Protein AF-A0A0D2NRC4-F1 (afdb_monomer)

Structure (mmCIF, N/CA/C/O backbone):
data_AF-A0A0D2NRC4-F1
#
_entry.id   AF-A0A0D2NRC4-F1
#
loop_
_atom_site.group_PDB
_atom_site.id
_atom_site.type_symbol
_atom_site.label_atom_id
_atom_site.label_alt_id
_atom_site.label_comp_id
_atom_site.label_asym_id
_atom_site.label_entity_id
_atom_site.label_seq_id
_atom_site.pdbx_PDB_ins_code
_atom_site.Cartn_x
_atom_site.Cartn_y
_atom_site.Cartn_z
_atom_site.occupancy
_atom_site.B_iso_or_equiv
_atom_site.auth_seq_id
_atom_site.auth_comp_id
_atom_site.auth_asym_id
_atom_site.auth_atom_id
_atom_site.pdbx_PDB_model_num
ATOM 1 N N . MET A 1 1 ? -6.026 2.292 -7.907 1.00 68.25 1 MET A N 1
ATOM 2 C CA . MET A 1 1 ? -5.399 1.361 -8.872 1.00 68.25 1 MET A CA 1
ATOM 3 C C . MET A 1 1 ? -4.609 2.058 -9.975 1.00 68.25 1 MET A C 1
ATOM 5 O O . MET A 1 1 ? -3.472 1.662 -10.177 1.00 68.25 1 MET A O 1
ATOM 9 N N . LEU A 1 2 ? -5.122 3.110 -10.632 1.00 83.00 2 LEU A N 1
ATOM 10 C CA . LEU A 1 2 ? -4.405 3.794 -11.727 1.00 83.00 2 LEU A CA 1
ATOM 11 C C . LEU A 1 2 ? -3.000 4.306 -11.345 1.00 83.00 2 LEU A C 1
ATOM 13 O O . LEU A 1 2 ? -2.043 4.029 -12.055 1.00 83.00 2 LEU A O 1
ATOM 17 N N . THR A 1 3 ? -2.846 4.987 -10.203 1.00 86.81 3 THR A N 1
ATOM 18 C CA . THR A 1 3 ? -1.528 5.470 -9.739 1.00 86.81 3 THR A CA 1
ATOM 19 C C . THR A 1 3 ? -0.542 4.332 -9.502 1.00 86.81 3 THR A C 1
ATOM 21 O O . THR A 1 3 ? 0.611 4.422 -9.912 1.00 86.81 3 THR A O 1
ATOM 24 N N . TRP A 1 4 ? -1.007 3.248 -8.874 1.00 89.38 4 TRP A N 1
ATO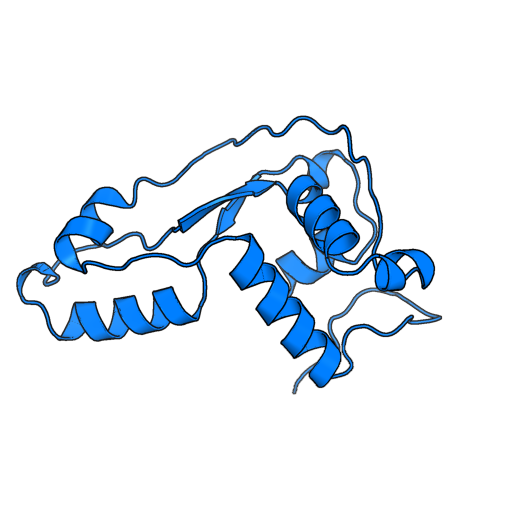M 25 C CA . TRP A 1 4 ? -0.183 2.068 -8.629 1.00 89.38 4 TRP A CA 1
ATOM 26 C C . TRP A 1 4 ? 0.273 1.449 -9.951 1.00 89.38 4 TRP A C 1
ATOM 28 O O . TRP A 1 4 ? 1.467 1.283 -10.164 1.00 89.38 4 TRP A O 1
ATOM 38 N N . TYR A 1 5 ? -0.660 1.221 -10.880 1.00 88.44 5 TYR A N 1
ATOM 39 C CA . TYR A 1 5 ? -0.347 0.699 -12.209 1.00 88.44 5 TYR A CA 1
ATOM 40 C C . TYR A 1 5 ? 0.669 1.588 -12.935 1.00 88.44 5 TYR A C 1
ATOM 42 O O . TYR A 1 5 ? 1.698 1.105 -13.390 1.00 88.44 5 TYR A O 1
ATOM 50 N N . ASN A 1 6 ? 0.439 2.901 -12.975 1.00 89.88 6 ASN A N 1
ATOM 51 C CA . ASN A 1 6 ? 1.319 3.838 -13.669 1.00 89.88 6 ASN A CA 1
ATOM 52 C C . ASN A 1 6 ? 2.730 3.878 -13.076 1.00 89.88 6 ASN A C 1
ATOM 54 O O . ASN A 1 6 ? 3.697 4.016 -13.819 1.00 89.88 6 ASN A O 1
ATOM 58 N N . ASN A 1 7 ? 2.860 3.782 -11.754 1.00 90.56 7 ASN A N 1
ATOM 59 C CA . ASN A 1 7 ? 4.161 3.848 -11.096 1.00 90.56 7 ASN A CA 1
ATOM 60 C C . ASN A 1 7 ? 4.913 2.517 -11.139 1.00 90.56 7 ASN A C 1
ATOM 62 O O . ASN A 1 7 ? 6.141 2.518 -11.122 1.00 90.56 7 ASN A O 1
ATOM 66 N N . VAL A 1 8 ? 4.207 1.391 -11.224 1.00 89.75 8 VAL A N 1
ATOM 67 C CA . VAL A 1 8 ? 4.819 0.057 -11.261 1.00 89.75 8 VAL A CA 1
ATOM 68 C C . VAL A 1 8 ? 5.109 -0.401 -12.693 1.00 89.75 8 VAL A C 1
ATOM 70 O O . VAL A 1 8 ? 6.164 -0.976 -12.933 1.00 89.75 8 VAL A O 1
ATOM 73 N N . MET A 1 9 ? 4.219 -0.108 -13.644 1.00 86.50 9 MET A N 1
ATOM 74 C CA . MET A 1 9 ? 4.261 -0.677 -14.999 1.00 86.50 9 MET A CA 1
ATOM 75 C C . MET A 1 9 ? 4.836 0.269 -16.059 1.00 86.50 9 MET A C 1
ATOM 77 O O . MET A 1 9 ? 5.404 -0.196 -17.038 1.00 86.50 9 MET A O 1
ATOM 81 N N . LEU A 1 10 ? 4.698 1.590 -15.900 1.00 88.06 10 LEU A N 1
ATOM 82 C CA . LEU A 1 10 ? 5.139 2.561 -16.915 1.00 88.06 10 LEU A CA 1
ATOM 83 C C . LEU A 1 10 ? 6.474 3.191 -16.551 1.00 88.06 10 LEU A C 1
ATOM 85 O O . LEU A 1 10 ? 6.833 3.242 -15.381 1.00 88.06 10 LEU A O 1
ATOM 89 N N . ASP A 1 11 ? 7.186 3.752 -17.524 1.00 88.88 11 ASP A N 1
ATOM 90 C CA . ASP A 1 11 ? 8.454 4.418 -17.236 1.00 88.88 11 ASP A CA 1
ATOM 91 C C . ASP A 1 11 ? 8.268 5.625 -16.299 1.00 88.88 11 ASP A C 1
ATOM 93 O O . ASP A 1 11 ? 7.279 6.373 -16.384 1.00 88.88 11 ASP A O 1
ATOM 97 N N . LYS A 1 12 ? 9.181 5.755 -15.334 1.00 90.81 12 LYS A N 1
ATOM 98 C CA . LYS A 1 12 ? 9.143 6.764 -14.269 1.00 90.81 12 LYS A CA 1
ATOM 99 C C . LYS A 1 12 ? 10.567 7.108 -13.835 1.00 90.81 12 LYS A C 1
ATOM 101 O O . LYS A 1 12 ? 11.376 6.196 -13.689 1.00 90.81 12 LYS A O 1
ATOM 106 N N . PRO A 1 13 ? 10.850 8.388 -13.543 1.00 92.75 13 PRO A N 1
ATOM 107 C CA . PRO A 1 13 ? 12.147 8.788 -13.015 1.00 92.75 13 PRO A CA 1
ATOM 108 C C . PRO A 1 13 ? 12.338 8.305 -11.571 1.00 92.75 13 PRO A C 1
ATOM 110 O O . PRO A 1 13 ? 11.374 8.177 -10.809 1.00 92.75 13 PRO A O 1
ATOM 113 N N . ASP A 1 14 ? 13.596 8.149 -11.161 1.00 92.00 14 ASP A N 1
ATOM 114 C CA . ASP A 1 14 ? 13.996 7.729 -9.809 1.00 92.00 14 ASP A CA 1
ATOM 115 C C . ASP A 1 14 ? 13.408 8.612 -8.694 1.00 92.00 14 ASP A C 1
ATOM 117 O O . ASP A 1 14 ? 13.081 8.125 -7.611 1.00 92.00 14 ASP A O 1
ATOM 121 N N . SER A 1 15 ? 13.199 9.906 -8.957 1.00 91.50 15 SER A N 1
ATOM 122 C CA . SER A 1 15 ? 12.545 10.831 -8.018 1.00 91.50 15 SER A CA 1
ATOM 123 C C . SER A 1 15 ? 11.098 10.445 -7.698 1.00 91.50 15 SER A C 1
ATOM 125 O O . SER A 1 15 ? 10.627 10.688 -6.591 1.00 91.50 15 SER A O 1
ATOM 127 N N . VAL A 1 16 ? 10.393 9.817 -8.644 1.00 91.81 16 VAL A N 1
ATOM 128 C CA . VAL A 1 16 ? 9.069 9.241 -8.397 1.00 91.81 16 VAL A CA 1
ATOM 129 C C . VAL A 1 16 ? 9.213 7.878 -7.737 1.00 91.81 16 VAL A C 1
ATOM 131 O O . VAL A 1 16 ? 8.487 7.601 -6.788 1.00 91.81 16 VAL A O 1
ATOM 134 N N . LEU A 1 17 ? 10.148 7.037 -8.190 1.00 92.38 17 LEU A N 1
ATOM 135 C CA . LEU A 1 17 ? 10.275 5.657 -7.707 1.00 92.38 17 LEU A CA 1
ATOM 136 C C . LEU A 1 17 ? 10.755 5.539 -6.253 1.00 92.38 17 LEU A C 1
ATOM 138 O O . LEU A 1 17 ? 10.358 4.615 -5.538 1.00 92.38 17 LEU A O 1
ATOM 142 N N . SER A 1 18 ? 11.541 6.516 -5.807 1.00 92.75 18 SER A N 1
ATOM 143 C CA . SER A 1 18 ? 11.952 6.701 -4.411 1.00 92.75 18 SER A CA 1
ATOM 144 C C . SER A 1 18 ? 10.816 7.165 -3.493 1.00 92.75 18 SER A C 1
ATOM 146 O O . SER A 1 18 ? 10.943 7.077 -2.273 1.00 92.75 18 SER A O 1
ATOM 148 N N . GLY A 1 19 ? 9.691 7.624 -4.050 1.00 92.12 19 GLY A N 1
ATOM 149 C CA . GLY A 1 19 ? 8.529 8.032 -3.272 1.00 92.12 19 GLY A CA 1
ATOM 150 C C . GLY A 1 19 ? 7.952 6.873 -2.455 1.00 92.12 19 GLY A C 1
ATOM 151 O O . GLY A 1 19 ? 7.720 5.780 -2.978 1.00 92.12 19 GLY A O 1
ATOM 152 N N . SER A 1 20 ? 7.684 7.121 -1.172 1.00 92.69 20 SER A N 1
ATOM 153 C CA . SER A 1 20 ? 7.023 6.156 -0.293 1.00 92.69 20 SER A CA 1
ATOM 154 C C . SER A 1 20 ? 5.510 6.339 -0.264 1.00 92.69 20 SER A C 1
ATOM 156 O O . SER A 1 20 ? 5.010 7.460 -0.356 1.00 92.69 20 SER A O 1
ATOM 158 N N . TYR A 1 21 ? 4.785 5.251 -0.035 1.00 92.69 21 TYR A N 1
ATOM 159 C CA . TYR A 1 21 ? 3.345 5.254 0.184 1.00 92.69 21 TYR A CA 1
ATOM 160 C C . TYR A 1 21 ? 2.951 4.191 1.214 1.00 92.69 21 TYR A C 1
ATOM 162 O O . TYR A 1 21 ? 3.671 3.214 1.432 1.00 92.69 21 TYR A O 1
ATOM 170 N N . SER A 1 22 ? 1.796 4.376 1.852 1.00 93.75 22 SER A N 1
ATOM 171 C CA . SER A 1 22 ? 1.198 3.364 2.727 1.00 93.75 22 SER A CA 1
ATOM 172 C C . SER A 1 22 ? 0.240 2.467 1.958 1.00 93.75 22 SER A C 1
ATOM 174 O O . SER A 1 22 ? -0.400 2.908 1.004 1.00 93.75 22 SER A O 1
ATOM 176 N N . TYR A 1 23 ? 0.137 1.211 2.375 1.00 94.31 23 TYR A N 1
ATOM 177 C CA . TYR A 1 23 ? -0.712 0.221 1.727 1.00 94.31 23 TYR A CA 1
ATOM 178 C C . TYR A 1 23 ? -1.590 -0.513 2.740 1.00 94.31 23 TYR A C 1
ATOM 180 O O . TYR A 1 23 ? -1.296 -0.582 3.935 1.00 94.31 23 TYR A O 1
ATOM 188 N N . VAL A 1 24 ? -2.669 -1.078 2.215 1.00 96.00 24 VAL A N 1
ATOM 189 C CA . VAL A 1 24 ? -3.565 -2.016 2.883 1.00 96.00 24 VAL A CA 1
ATOM 190 C C . VAL A 1 24 ? -4.260 -2.841 1.800 1.00 96.00 24 VAL A C 1
ATOM 192 O O . VAL A 1 24 ? -4.530 -2.324 0.712 1.00 96.00 24 VAL A O 1
ATOM 195 N N . ASP A 1 25 ? -4.533 -4.114 2.075 1.00 96.19 25 ASP A N 1
ATOM 196 C CA . ASP A 1 25 ? -5.319 -4.951 1.174 1.00 96.19 25 ASP A CA 1
ATOM 197 C C . ASP A 1 25 ? -6.797 -4.523 1.181 1.00 96.19 25 ASP A C 1
ATOM 199 O O . ASP A 1 25 ? -7.389 -4.254 2.229 1.00 96.19 25 ASP A O 1
ATOM 203 N N . ILE A 1 26 ? -7.432 -4.478 0.007 1.00 94.88 26 ILE A N 1
ATOM 204 C CA . ILE A 1 26 ? -8.831 -4.042 -0.115 1.00 94.88 26 ILE A CA 1
ATOM 205 C C . ILE A 1 26 ? -9.807 -4.940 0.662 1.00 94.88 26 ILE A C 1
ATOM 207 O O . ILE A 1 26 ? -10.841 -4.466 1.131 1.00 94.88 26 ILE A O 1
ATOM 211 N N . ARG A 1 27 ? -9.479 -6.226 0.840 1.00 96.25 27 ARG A N 1
ATOM 212 C CA . ARG A 1 27 ? -10.274 -7.178 1.627 1.00 96.25 27 ARG A CA 1
ATOM 213 C C . ARG A 1 27 ? -10.214 -6.845 3.112 1.00 96.25 27 ARG A C 1
ATOM 215 O O . ARG A 1 27 ? -11.228 -6.973 3.792 1.00 96.25 27 ARG A O 1
ATOM 222 N N . ASP A 1 28 ? -9.071 -6.365 3.593 1.00 96.50 28 ASP A N 1
ATOM 223 C CA . ASP A 1 28 ? -8.919 -5.923 4.982 1.00 96.50 28 ASP A CA 1
ATOM 224 C C . ASP A 1 28 ? -9.675 -4.619 5.218 1.00 96.50 28 ASP A C 1
ATOM 226 O O . ASP A 1 28 ? -10.324 -4.458 6.247 1.00 96.50 28 ASP A O 1
ATOM 230 N N . VAL A 1 29 ? -9.673 -3.714 4.233 1.00 96.19 29 VAL A N 1
ATOM 231 C CA . VAL A 1 29 ? -10.508 -2.507 4.268 1.00 96.19 29 VAL A CA 1
ATOM 232 C C . VAL A 1 29 ? -11.988 -2.880 4.320 1.00 96.19 29 VAL A C 1
ATOM 234 O O . VAL A 1 29 ? -12.716 -2.350 5.157 1.00 96.19 29 VAL A O 1
ATOM 237 N N . ALA A 1 30 ? -12.450 -3.798 3.468 1.00 97.00 30 ALA A N 1
ATOM 238 C CA . ALA A 1 30 ? -13.840 -4.250 3.476 1.00 97.00 30 ALA A CA 1
ATOM 239 C C . ALA A 1 30 ? -14.224 -4.887 4.823 1.00 97.00 30 ALA A C 1
ATOM 241 O O . ALA A 1 30 ? -15.257 -4.541 5.397 1.00 97.00 30 ALA A O 1
ATOM 242 N N . LEU A 1 31 ? -13.364 -5.756 5.366 1.00 96.50 31 LEU A N 1
ATOM 243 C CA . LEU A 1 31 ? -13.551 -6.357 6.685 1.00 96.50 31 LEU A CA 1
ATOM 244 C C . LEU A 1 31 ? -13.612 -5.293 7.790 1.00 96.50 31 LEU A C 1
ATOM 246 O O . LEU A 1 31 ? -14.505 -5.342 8.633 1.00 96.50 31 LEU A O 1
ATOM 250 N N . ALA A 1 32 ? -12.713 -4.308 7.763 1.00 96.81 32 ALA A N 1
ATOM 251 C CA . ALA A 1 32 ? -12.686 -3.218 8.732 1.00 96.81 32 ALA A CA 1
ATOM 252 C C . ALA A 1 32 ? -13.993 -2.410 8.733 1.00 96.81 32 ALA A C 1
ATOM 254 O O . ALA A 1 32 ? -14.506 -2.097 9.805 1.00 96.81 32 ALA A O 1
ATOM 255 N N . HIS A 1 33 ? -14.570 -2.129 7.557 1.00 97.12 33 HIS A N 1
ATOM 256 C CA . HIS A 1 33 ? -15.867 -1.449 7.461 1.00 97.12 33 HIS A CA 1
ATOM 257 C C . HIS A 1 33 ? -16.990 -2.271 8.103 1.00 97.12 33 HIS A C 1
ATOM 259 O O . HIS A 1 33 ? -17.779 -1.727 8.870 1.00 97.12 33 HIS A O 1
ATOM 265 N N . VAL A 1 34 ? -17.051 -3.578 7.831 1.00 96.88 34 VAL A N 1
ATOM 266 C CA . VAL A 1 34 ? -18.072 -4.462 8.420 1.00 96.88 34 VAL A CA 1
ATOM 267 C C . VAL A 1 34 ? -17.920 -4.542 9.941 1.00 96.88 34 VAL A C 1
ATOM 269 O O . VAL A 1 34 ? -18.906 -4.429 10.664 1.00 96.88 34 VAL A O 1
ATOM 272 N N . LEU A 1 35 ? -16.691 -4.686 10.442 1.00 96.62 35 LEU A N 1
ATOM 273 C CA . LEU A 1 35 ? -16.418 -4.746 11.879 1.00 96.62 35 LEU A CA 1
ATOM 274 C C . LEU A 1 35 ? -16.746 -3.431 12.590 1.00 96.62 35 LEU A C 1
ATOM 276 O O . LEU A 1 35 ? -17.267 -3.464 13.701 1.00 96.62 35 LEU A O 1
ATOM 280 N N . ALA A 1 36 ? -16.487 -2.287 11.956 1.00 96.62 36 ALA A N 1
ATOM 281 C CA . ALA A 1 36 ? -16.798 -0.981 12.530 1.00 96.62 36 ALA A CA 1
ATOM 282 C C . ALA A 1 36 ? -18.307 -0.772 12.744 1.00 96.62 36 ALA A C 1
ATOM 284 O O . ALA A 1 36 ? -18.694 -0.083 13.680 1.00 96.62 36 ALA A O 1
ATOM 285 N N . LEU A 1 37 ? -19.161 -1.392 11.921 1.00 96.62 37 LEU A N 1
ATOM 286 C CA . LEU A 1 37 ? -20.617 -1.346 12.106 1.00 96.62 37 LEU A CA 1
ATOM 287 C C . LEU A 1 37 ? -21.102 -2.219 13.270 1.00 96.62 37 LEU A C 1
ATOM 289 O O . LEU A 1 37 ? -22.169 -1.963 13.818 1.00 96.62 37 LEU A O 1
ATOM 293 N N . GLY A 1 38 ? -20.353 -3.269 13.615 1.00 95.31 38 GLY A N 1
ATOM 294 C CA . GLY A 1 38 ? -20.757 -4.261 14.612 1.00 95.31 38 GLY A CA 1
ATOM 295 C C . GLY A 1 38 ? -20.187 -4.047 16.015 1.00 95.31 38 GLY A C 1
ATOM 296 O O . GLY A 1 38 ? -20.543 -4.802 16.914 1.00 95.31 38 GLY A O 1
ATOM 297 N N . LYS A 1 39 ? -19.288 -3.075 16.209 1.00 95.44 39 LYS A N 1
ATOM 298 C CA . LYS A 1 39 ? -18.593 -2.846 17.484 1.00 95.44 39 LYS A CA 1
ATOM 299 C C . LYS A 1 39 ? -18.952 -1.492 18.071 1.00 95.44 39 LYS A C 1
ATOM 301 O O . LYS A 1 39 ? -18.686 -0.462 17.456 1.00 95.44 39 LYS A O 1
ATOM 306 N N . GLU A 1 40 ? -19.489 -1.489 19.287 1.00 95.69 40 GLU A N 1
ATOM 307 C CA . GLU A 1 40 ? -19.795 -0.248 20.006 1.00 95.69 40 GLU A CA 1
ATOM 308 C C . GLU A 1 40 ? -18.530 0.585 20.248 1.00 95.69 40 GLU A C 1
ATOM 310 O O . GLU A 1 40 ? -18.563 1.807 20.144 1.00 95.69 40 GLU A O 1
ATOM 315 N N . GLU A 1 41 ? -17.380 -0.060 20.460 1.00 95.94 41 GLU A N 1
ATOM 316 C CA . GLU A 1 41 ? -16.087 0.603 20.652 1.00 95.94 41 GLU A CA 1
ATOM 317 C C . GLU A 1 41 ? -15.593 1.341 19.398 1.00 95.94 41 GLU A C 1
ATOM 319 O O . GLU A 1 41 ? -14.677 2.161 19.485 1.00 95.94 41 GLU A O 1
ATOM 324 N N . ALA A 1 42 ? -16.175 1.056 18.228 1.00 96.19 42 ALA A N 1
ATOM 325 C CA . ALA A 1 42 ? -15.906 1.779 16.990 1.00 96.19 42 ALA A CA 1
ATOM 326 C C . ALA A 1 42 ? -16.801 3.021 16.814 1.00 96.19 42 ALA A C 1
ATOM 328 O O . ALA A 1 42 ? -16.533 3.836 15.926 1.00 96.19 42 ALA A O 1
ATOM 329 N N . ALA A 1 43 ? -17.825 3.209 17.654 1.00 96.12 43 ALA A N 1
ATOM 330 C CA . ALA A 1 43 ? -18.699 4.373 17.591 1.00 96.12 43 ALA A CA 1
ATOM 331 C C . ALA A 1 43 ? -17.924 5.672 17.865 1.00 96.12 43 ALA A C 1
ATOM 333 O O . ALA A 1 43 ? -17.087 5.754 18.768 1.00 96.12 43 ALA A O 1
ATOM 334 N N . ASP A 1 44 ? -18.198 6.696 17.051 1.00 95.81 44 ASP A N 1
ATOM 335 C CA . ASP A 1 44 ? -17.526 8.004 17.097 1.00 95.81 44 ASP A CA 1
ATOM 336 C C . ASP A 1 44 ? -15.986 7.928 16.958 1.00 95.81 44 ASP A C 1
ATOM 338 O O . ASP A 1 44 ? -15.245 8.842 17.321 1.00 95.81 44 ASP A O 1
ATOM 342 N N . GLN A 1 45 ? -15.464 6.821 16.412 1.00 96.62 45 GLN A N 1
ATOM 343 C CA . GLN A 1 45 ? -14.034 6.649 16.189 1.00 96.62 45 GLN A CA 1
ATOM 344 C C . GLN A 1 45 ? -13.657 6.899 14.733 1.00 96.62 45 GLN A C 1
ATOM 346 O O . GLN A 1 45 ? -14.248 6.379 13.791 1.00 96.62 45 GLN A O 1
ATOM 351 N N . ARG A 1 46 ? -12.559 7.634 14.549 1.00 95.56 46 ARG A N 1
ATOM 352 C CA . ARG A 1 46 ? -11.807 7.646 13.292 1.00 95.56 46 ARG A CA 1
ATOM 353 C C . ARG A 1 46 ? -10.714 6.590 13.378 1.00 95.56 46 ARG A C 1
ATOM 355 O O . ARG A 1 46 ? -9.870 6.654 14.276 1.00 95.56 46 ARG A O 1
ATOM 362 N N . ILE A 1 47 ? -10.751 5.629 12.461 1.00 95.50 47 ILE A N 1
ATOM 363 C CA . ILE A 1 47 ? -9.859 4.471 12.447 1.00 95.50 47 ILE A CA 1
ATOM 364 C C . ILE A 1 47 ? -9.017 4.507 11.173 1.00 95.50 47 ILE A C 1
ATOM 366 O O . ILE A 1 47 ? -9.555 4.578 10.070 1.00 95.50 47 ILE A O 1
ATOM 370 N N . ILE A 1 48 ? -7.693 4.472 11.331 1.00 95.31 48 ILE A N 1
ATOM 371 C CA . ILE A 1 48 ? -6.766 4.316 10.210 1.00 95.31 48 ILE A CA 1
ATOM 372 C C . ILE A 1 48 ? -6.583 2.822 9.961 1.00 95.31 48 ILE A C 1
ATOM 374 O O . ILE A 1 48 ? -6.168 2.095 10.859 1.00 95.31 48 ILE A O 1
ATOM 378 N N . VAL A 1 49 ? -6.870 2.390 8.736 1.00 95.75 49 VAL A N 1
ATOM 379 C CA . VAL A 1 49 ? -6.674 1.012 8.279 1.00 95.75 49 VAL A CA 1
ATOM 380 C C . VAL A 1 49 ? -5.449 1.006 7.366 1.00 95.75 49 VAL A C 1
ATOM 382 O O . VAL A 1 49 ? -5.513 1.480 6.233 1.00 95.75 49 VAL A O 1
ATOM 385 N N . SER A 1 50 ? -4.308 0.557 7.885 1.00 95.06 50 SER A N 1
ATOM 386 C CA . SER A 1 50 ? -3.019 0.614 7.186 1.00 95.06 50 SER A CA 1
ATOM 387 C C . SER A 1 50 ? -2.134 -0.547 7.624 1.00 95.06 50 SER A C 1
ATOM 389 O O . SER A 1 50 ? -1.784 -0.631 8.795 1.00 95.06 50 SER A O 1
ATOM 391 N N . ALA A 1 51 ? -1.719 -1.389 6.679 1.00 94.44 51 ALA A N 1
ATOM 392 C CA . ALA A 1 51 ? -0.880 -2.560 6.943 1.00 94.44 51 ALA A CA 1
ATOM 393 C C . ALA A 1 51 ? 0.611 -2.199 7.040 1.00 94.44 51 ALA A C 1
ATOM 395 O O . ALA A 1 51 ? 1.371 -2.768 7.821 1.00 94.44 51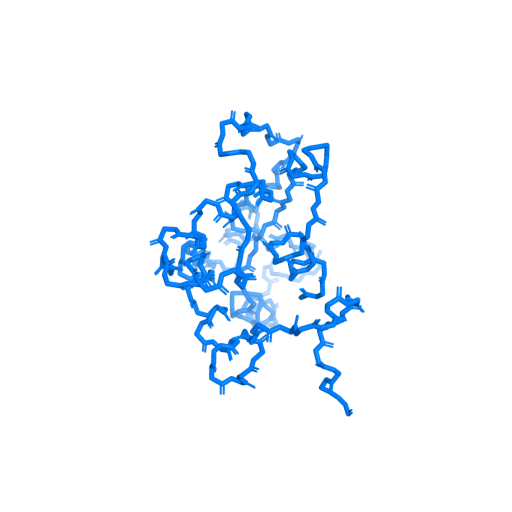 ALA A O 1
ATOM 396 N N . GLY A 1 52 ? 1.053 -1.212 6.258 1.00 92.75 52 GLY A N 1
ATOM 397 C CA . GLY A 1 52 ? 2.449 -0.802 6.252 1.00 92.75 52 GLY A CA 1
ATOM 398 C C . GLY A 1 52 ? 2.753 0.291 5.243 1.00 92.75 52 GLY A C 1
ATOM 399 O O . GLY A 1 52 ? 1.856 0.946 4.716 1.00 92.75 52 GLY A O 1
ATOM 400 N N . ALA A 1 53 ? 4.043 0.492 4.985 1.00 93.88 53 ALA A N 1
ATOM 401 C CA . ALA A 1 53 ? 4.535 1.442 3.999 1.00 93.88 53 ALA A CA 1
ATOM 402 C C . ALA A 1 53 ? 5.671 0.832 3.177 1.00 93.88 53 ALA A C 1
ATOM 404 O O . ALA A 1 53 ? 6.436 0.002 3.669 1.00 93.88 53 ALA A O 1
ATOM 405 N N . THR A 1 54 ? 5.757 1.242 1.918 1.00 94.19 54 THR A N 1
ATOM 406 C CA . THR A 1 54 ? 6.749 0.774 0.948 1.00 94.19 54 THR A CA 1
ATOM 407 C C . THR A 1 54 ? 7.092 1.898 -0.032 1.00 94.19 54 THR A C 1
ATOM 409 O O . THR A 1 54 ? 6.498 2.976 0.032 1.00 94.19 54 THR A O 1
ATOM 412 N N . THR A 1 55 ? 8.054 1.676 -0.924 1.00 94.88 55 THR A N 1
ATOM 413 C CA . THR A 1 55 ? 8.354 2.581 -2.042 1.00 94.88 55 THR A CA 1
ATOM 414 C C . THR A 1 55 ? 7.890 1.973 -3.362 1.00 94.88 55 THR A C 1
ATOM 416 O O . THR A 1 55 ? 7.639 0.766 -3.476 1.00 94.88 55 THR A O 1
ATOM 419 N N . TRP A 1 56 ? 7.760 2.808 -4.390 1.00 94.44 56 TRP A N 1
ATOM 420 C CA . TRP A 1 56 ? 7.410 2.318 -5.723 1.00 94.44 56 TRP A CA 1
ATOM 421 C C . TRP A 1 56 ? 8.505 1.416 -6.302 1.00 94.44 56 TRP A C 1
ATOM 423 O O . TRP A 1 56 ? 8.178 0.411 -6.929 1.00 94.44 56 TRP A O 1
ATOM 433 N N . GLN A 1 57 ? 9.783 1.717 -6.046 1.00 94.50 57 GLN A N 1
ATOM 434 C CA . GLN A 1 57 ? 10.885 0.854 -6.476 1.00 94.50 57 GLN A CA 1
ATOM 435 C C . GLN A 1 57 ? 10.850 -0.520 -5.795 1.00 94.50 57 GLN A C 1
ATOM 437 O O . GLN A 1 57 ? 10.960 -1.532 -6.479 1.00 94.50 57 GLN A O 1
ATOM 442 N N . GLU A 1 58 ? 10.619 -0.580 -4.481 1.00 94.00 58 GLU A N 1
ATOM 443 C CA . GLU A 1 58 ? 10.476 -1.853 -3.753 1.00 94.00 58 GLU A CA 1
ATOM 444 C C . GLU A 1 58 ? 9.332 -2.696 -4.321 1.00 94.00 58 GLU A C 1
ATOM 446 O O . GLU A 1 58 ? 9.428 -3.913 -4.458 1.00 94.00 58 GLU A O 1
ATOM 451 N N . THR A 1 59 ? 8.252 -2.029 -4.721 1.00 94.38 59 THR A N 1
ATOM 452 C CA . THR A 1 59 ? 7.120 -2.686 -5.372 1.00 94.38 59 THR A CA 1
ATOM 453 C C . THR A 1 59 ? 7.511 -3.257 -6.731 1.00 94.38 59 THR A C 1
ATOM 455 O O . THR A 1 59 ? 7.157 -4.392 -7.025 1.00 94.38 59 THR A O 1
ATOM 458 N N . ARG A 1 60 ? 8.272 -2.521 -7.553 1.00 94.00 60 ARG A N 1
ATOM 459 C CA . ARG A 1 60 ? 8.790 -3.043 -8.830 1.00 94.00 60 ARG A CA 1
ATOM 460 C C . ARG A 1 60 ? 9.717 -4.231 -8.626 1.00 94.00 60 ARG A C 1
ATOM 462 O O . ARG A 1 60 ? 9.587 -5.215 -9.348 1.00 94.00 60 ARG A O 1
ATOM 469 N N . ASN A 1 61 ? 10.621 -4.148 -7.652 1.00 93.69 61 ASN A N 1
ATOM 470 C CA . ASN A 1 61 ? 11.530 -5.238 -7.307 1.00 93.69 61 ASN A CA 1
ATOM 471 C C . ASN A 1 61 ? 10.727 -6.508 -6.988 1.00 93.69 61 ASN A C 1
ATOM 473 O O . ASN A 1 61 ? 10.948 -7.540 -7.617 1.00 93.69 61 ASN A O 1
ATOM 477 N N . LEU A 1 62 ? 9.713 -6.390 -6.126 1.00 94.38 62 LEU A N 1
ATOM 478 C CA . LEU A 1 62 ? 8.824 -7.493 -5.768 1.00 94.38 62 LEU A CA 1
ATOM 479 C C . LEU A 1 62 ? 8.025 -8.039 -6.963 1.00 94.38 62 LEU A C 1
ATOM 481 O O . LEU A 1 62 ? 7.928 -9.250 -7.137 1.00 94.38 62 LEU A O 1
ATOM 485 N N . VAL A 1 63 ? 7.452 -7.176 -7.809 1.00 93.06 63 VAL A N 1
ATOM 486 C CA . VAL A 1 63 ? 6.715 -7.622 -9.008 1.00 93.06 63 VAL A CA 1
ATOM 487 C C . VAL A 1 63 ? 7.628 -8.412 -9.949 1.00 93.06 63 VAL A C 1
ATOM 489 O O . VAL A 1 63 ? 7.228 -9.463 -10.447 1.00 93.06 63 VAL A O 1
ATOM 492 N N . ASN A 1 64 ? 8.853 -7.930 -10.169 1.00 92.19 64 ASN A N 1
ATOM 493 C CA . ASN A 1 64 ? 9.828 -8.583 -11.040 1.00 92.19 64 ASN A CA 1
ATOM 494 C C . ASN A 1 64 ? 10.362 -9.896 -10.446 1.00 92.19 64 ASN A C 1
ATOM 496 O O . ASN A 1 64 ? 10.682 -10.809 -11.200 1.00 92.19 64 ASN A O 1
ATOM 500 N N . GLU A 1 65 ? 10.436 -10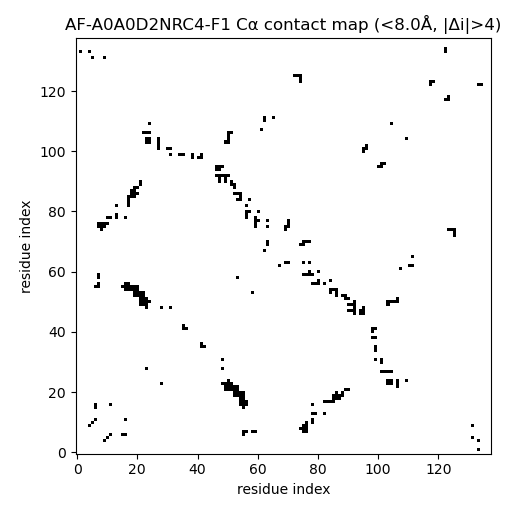.009 -9.118 1.00 93.38 65 GLU A N 1
ATOM 501 C CA . GLU A 1 65 ? 10.773 -11.257 -8.425 1.00 93.38 65 GLU A CA 1
ATOM 502 C C . GLU A 1 65 ? 9.651 -12.298 -8.550 1.00 93.38 65 GLU A C 1
ATOM 504 O O . GLU A 1 65 ? 9.910 -13.459 -8.857 1.00 93.38 65 GLU A O 1
ATOM 509 N N . LEU A 1 66 ? 8.394 -11.884 -8.358 1.00 92.38 66 LEU A N 1
ATOM 510 C CA . LEU A 1 66 ? 7.234 -12.778 -8.431 1.00 92.38 66 LEU A CA 1
ATOM 511 C C . LEU A 1 66 ? 6.927 -13.241 -9.863 1.00 92.38 66 LEU A C 1
ATOM 513 O O . LEU A 1 66 ? 6.429 -14.350 -10.061 1.00 92.38 66 LEU A O 1
ATOM 517 N N . HIS A 1 67 ? 7.183 -12.385 -10.853 1.00 90.12 67 HIS A N 1
ATOM 518 C CA . HIS A 1 67 ? 6.858 -12.631 -12.256 1.00 90.12 67 HIS A CA 1
ATOM 519 C C . HIS A 1 67 ? 7.991 -12.185 -13.202 1.00 90.12 67 HIS A C 1
ATOM 521 O O . HIS A 1 67 ? 7.800 -11.255 -13.996 1.00 90.12 67 HIS A O 1
ATOM 527 N N . PRO A 1 68 ? 9.160 -12.854 -13.183 1.00 90.00 68 PRO A N 1
ATOM 528 C CA . PRO A 1 68 ? 10.299 -12.505 -14.040 1.00 90.00 68 PRO A CA 1
ATOM 529 C C . PRO A 1 68 ? 9.958 -12.529 -15.538 1.00 90.00 68 PRO A C 1
ATOM 531 O O . PRO A 1 68 ? 10.464 -11.712 -16.303 1.00 90.00 68 PRO A O 1
ATOM 534 N N . GLN A 1 69 ? 9.016 -13.381 -15.952 1.00 88.44 69 GLN A N 1
ATOM 535 C CA . GLN A 1 69 ? 8.524 -13.461 -17.327 1.00 88.44 69 GLN A CA 1
ATOM 536 C C . GLN A 1 69 ? 7.882 -12.156 -17.830 1.00 88.44 69 GLN A C 1
ATOM 538 O O . GLN A 1 69 ? 7.896 -11.888 -19.028 1.00 88.44 69 GLN A O 1
ATOM 543 N N . LEU A 1 70 ? 7.313 -11.332 -16.939 1.00 87.06 70 LEU A N 1
ATOM 544 C CA . LEU A 1 70 ? 6.744 -10.036 -17.327 1.00 87.06 70 LEU A CA 1
ATOM 545 C C . LEU A 1 70 ? 7.838 -9.014 -17.632 1.00 87.06 70 LEU A C 1
ATOM 547 O O . LEU A 1 70 ? 7.659 -8.176 -18.517 1.00 87.06 70 LEU A O 1
ATOM 551 N N . LEU A 1 71 ? 8.974 -9.119 -16.940 1.00 87.38 71 LEU A N 1
ATOM 552 C CA . LEU A 1 71 ? 10.142 -8.289 -17.193 1.00 87.38 71 LEU A CA 1
ATOM 553 C C . LEU A 1 71 ? 10.828 -8.700 -18.499 1.00 87.38 71 LEU A C 1
ATOM 555 O O . LEU A 1 71 ? 11.175 -7.842 -19.304 1.00 87.38 71 LEU A O 1
ATOM 559 N N . GLU A 1 72 ? 10.980 -10.005 -18.735 1.00 86.44 72 GLU A N 1
ATOM 560 C CA . GLU A 1 72 ? 11.525 -10.543 -19.991 1.00 86.44 72 GLU A CA 1
ATOM 561 C C . GLU A 1 72 ? 10.670 -10.156 -21.204 1.00 86.44 72 GLU A C 1
ATOM 563 O O . GLU A 1 72 ? 11.203 -9.830 -22.263 1.00 86.44 72 GLU A O 1
ATOM 568 N N . ALA A 1 73 ? 9.345 -10.126 -21.039 1.00 84.00 73 ALA A N 1
ATOM 569 C CA . ALA A 1 73 ? 8.410 -9.679 -22.066 1.00 84.00 73 ALA A CA 1
ATOM 570 C C . ALA A 1 73 ? 8.358 -8.146 -22.244 1.00 84.00 73 ALA A C 1
ATOM 572 O O . ALA A 1 73 ? 7.613 -7.664 -23.098 1.00 84.00 73 ALA A O 1
ATOM 573 N N . GLY A 1 74 ? 9.094 -7.372 -21.436 1.00 82.38 74 GLY A N 1
ATOM 574 C CA . GLY A 1 74 ? 9.080 -5.905 -21.467 1.00 82.38 74 GLY A CA 1
ATOM 575 C C . GLY A 1 74 ? 7.759 -5.273 -21.011 1.00 82.38 74 GLY A C 1
ATOM 576 O O . GLY A 1 74 ? 7.497 -4.115 -21.323 1.00 82.38 74 GLY A O 1
ATOM 577 N N . ILE A 1 75 ? 6.914 -6.028 -20.301 1.00 84.31 75 ILE A N 1
ATOM 578 C CA . ILE A 1 75 ? 5.627 -5.554 -19.770 1.00 84.31 75 ILE A CA 1
ATOM 579 C C . ILE A 1 75 ? 5.847 -4.778 -18.469 1.00 84.31 75 ILE A C 1
ATOM 581 O O . ILE A 1 75 ? 5.201 -3.757 -18.238 1.00 84.31 75 ILE A O 1
ATOM 585 N N . THR A 1 76 ? 6.748 -5.263 -17.612 1.00 86.00 76 THR A N 1
ATOM 586 C CA . THR A 1 76 ? 7.194 -4.553 -16.410 1.00 86.00 76 THR A CA 1
ATOM 587 C C . THR A 1 76 ? 8.566 -3.936 -16.642 1.00 86.00 76 THR A C 1
ATOM 589 O O . THR A 1 76 ? 9.343 -4.380 -17.487 1.00 86.00 76 THR A O 1
ATOM 592 N N . LEU A 1 77 ? 8.884 -2.903 -15.865 1.00 88.19 77 LEU A N 1
ATOM 593 C CA . LEU A 1 77 ? 10.176 -2.229 -15.921 1.00 88.19 77 LEU A CA 1
ATOM 594 C C . LEU A 1 77 ? 10.947 -2.458 -14.623 1.00 88.19 77 LEU A C 1
ATOM 596 O O . LEU A 1 77 ? 10.383 -2.434 -13.527 1.00 88.19 77 LEU A O 1
ATOM 600 N N . ARG A 1 78 ? 12.265 -2.636 -14.742 1.00 86.44 78 ARG A N 1
ATOM 601 C CA . ARG A 1 78 ? 13.146 -2.829 -13.582 1.00 86.44 78 ARG A CA 1
ATOM 602 C C . ARG A 1 78 ? 13.303 -1.551 -12.753 1.00 86.44 78 ARG A C 1
ATOM 604 O O . ARG A 1 78 ? 13.303 -1.624 -11.530 1.00 86.44 78 ARG A O 1
ATOM 611 N N . GLY A 1 79 ? 13.379 -0.386 -13.400 1.00 87.19 79 GLY A N 1
ATOM 612 C CA . GLY A 1 79 ? 13.784 0.854 -12.728 1.00 87.19 79 GLY A CA 1
ATOM 613 C C . GLY A 1 79 ? 15.224 0.757 -12.211 1.00 87.19 79 GLY A C 1
ATOM 614 O O . GLY A 1 79 ? 16.053 0.089 -12.833 1.00 87.19 79 GLY A O 1
ATOM 615 N N . ASN A 1 80 ? 15.494 1.382 -11.066 1.00 89.50 80 ASN A N 1
ATOM 616 C CA . ASN A 1 80 ? 16.791 1.355 -10.395 1.00 89.50 80 ASN A CA 1
ATOM 617 C C . ASN A 1 80 ? 16.685 0.534 -9.092 1.00 89.50 80 ASN A C 1
ATOM 619 O O . ASN A 1 80 ? 16.227 1.063 -8.078 1.00 89.50 80 ASN A O 1
ATOM 623 N N . PRO A 1 81 ? 17.055 -0.761 -9.102 1.00 86.12 81 PRO A N 1
ATOM 624 C CA . PRO A 1 81 ? 16.819 -1.667 -7.977 1.00 86.12 81 PRO A CA 1
ATOM 625 C C . PRO A 1 81 ? 17.572 -1.273 -6.700 1.00 86.12 81 PRO A C 1
ATOM 627 O O . PRO A 1 81 ? 17.139 -1.667 -5.621 1.00 86.12 81 PRO A O 1
ATOM 630 N N . ASP A 1 82 ? 18.628 -0.465 -6.821 1.00 88.56 82 ASP A N 1
ATOM 631 C CA . ASP A 1 82 ? 19.477 -0.021 -5.714 1.00 88.56 82 ASP A CA 1
ATOM 632 C C . ASP A 1 82 ? 19.004 1.301 -5.082 1.00 88.56 82 ASP A C 1
ATOM 634 O O . ASP A 1 82 ? 19.701 1.878 -4.240 1.00 88.56 82 ASP A O 1
ATOM 638 N N . LEU A 1 83 ? 17.827 1.820 -5.467 1.00 89.50 83 LEU A N 1
ATOM 639 C CA . LEU A 1 83 ? 17.297 3.027 -4.832 1.00 89.50 83 LEU A CA 1
ATOM 640 C C . LEU A 1 83 ? 17.066 2.797 -3.334 1.00 89.50 83 LEU A C 1
ATOM 642 O O . LEU A 1 83 ? 16.438 1.810 -2.939 1.00 89.50 83 LEU A O 1
ATOM 646 N N . PRO A 1 84 ? 17.500 3.739 -2.479 1.00 86.81 84 PRO A N 1
ATOM 647 C CA . PRO A 1 84 ? 17.343 3.595 -1.046 1.00 86.81 84 PRO A CA 1
ATOM 648 C C . PRO A 1 84 ? 15.861 3.570 -0.670 1.00 86.81 84 PRO A C 1
ATOM 650 O O . PRO A 1 84 ? 15.070 4.429 -1.073 1.00 86.81 84 PRO A O 1
ATOM 653 N N . LYS A 1 85 ? 15.494 2.609 0.179 1.00 88.06 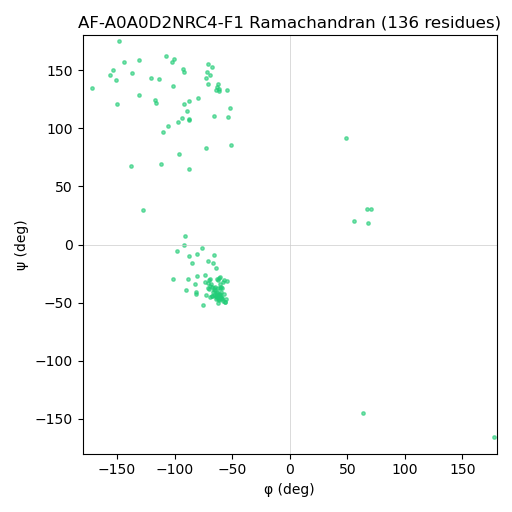85 LYS A N 1
ATOM 654 C CA . LYS A 1 85 ? 14.162 2.520 0.779 1.00 88.06 85 LYS A CA 1
ATOM 655 C C . LYS A 1 85 ? 13.989 3.601 1.845 1.00 88.06 85 LYS A C 1
ATOM 657 O O . LYS A 1 85 ? 14.165 3.351 3.036 1.00 88.06 85 LYS A O 1
ATOM 662 N N . ASN A 1 86 ? 13.637 4.807 1.415 1.00 89.69 86 ASN A N 1
ATOM 663 C CA . ASN A 1 86 ? 13.319 5.903 2.321 1.00 89.69 86 ASN A CA 1
ATOM 664 C C . ASN A 1 86 ? 11.802 6.013 2.517 1.00 89.69 86 ASN A C 1
ATOM 666 O O . ASN A 1 86 ? 11.080 6.467 1.631 1.00 89.69 86 ASN A O 1
ATOM 670 N N . ILE A 1 87 ? 11.309 5.581 3.678 1.00 90.19 87 ILE A N 1
ATOM 671 C CA . ILE A 1 87 ? 9.895 5.711 4.041 1.00 90.19 87 ILE A CA 1
ATOM 672 C C . ILE A 1 87 ? 9.685 7.073 4.701 1.00 90.19 87 ILE A C 1
ATOM 674 O O . ILE A 1 87 ? 10.078 7.273 5.847 1.00 90.19 87 ILE A O 1
ATOM 678 N N . ALA A 1 88 ? 9.043 8.002 3.990 1.00 88.25 88 ALA A N 1
ATOM 679 C CA . ALA A 1 88 ? 8.831 9.366 4.474 1.00 88.25 88 ALA A CA 1
ATOM 680 C C . ALA A 1 88 ? 7.856 9.431 5.660 1.00 88.25 88 ALA A C 1
ATOM 682 O O . ALA A 1 88 ? 8.002 10.271 6.544 1.00 88.25 88 ALA A O 1
ATOM 683 N N . PHE A 1 89 ? 6.852 8.554 5.682 1.00 87.06 89 PHE A N 1
ATOM 684 C CA . PHE A 1 89 ? 5.886 8.459 6.770 1.00 87.06 89 PHE A CA 1
ATOM 685 C C . PHE A 1 89 ? 5.307 7.046 6.863 1.00 87.06 89 PHE A C 1
ATOM 687 O O . PHE A 1 89 ? 5.171 6.334 5.866 1.00 87.06 89 PHE A O 1
ATOM 694 N N . LYS A 1 90 ? 4.935 6.649 8.081 1.00 90.44 90 LYS A N 1
ATOM 695 C CA . LYS A 1 90 ? 4.195 5.420 8.368 1.00 90.44 90 LYS A CA 1
ATOM 696 C C . LYS A 1 90 ? 3.029 5.777 9.278 1.00 90.44 90 LYS A C 1
ATOM 698 O O . LYS A 1 90 ? 3.230 6.435 10.296 1.00 90.44 90 LYS A O 1
ATOM 703 N N . TYR A 1 91 ? 1.827 5.354 8.908 1.00 91.38 91 TYR A N 1
ATOM 704 C CA . TYR A 1 91 ? 0.666 5.546 9.764 1.00 91.38 91 TYR A CA 1
ATOM 705 C C . TYR A 1 91 ? 0.706 4.609 10.969 1.00 91.38 91 TYR A C 1
ATOM 707 O O . TYR A 1 91 ? 1.111 3.451 10.860 1.00 91.38 91 TYR A O 1
ATOM 715 N N . ASP A 1 92 ? 0.248 5.124 12.104 1.00 90.81 92 ASP A N 1
ATOM 716 C CA . ASP A 1 92 ? -0.009 4.333 13.299 1.00 90.81 92 ASP A CA 1
ATOM 717 C C . ASP A 1 92 ? -1.443 3.778 13.242 1.00 90.81 92 ASP A C 1
ATOM 719 O O . ASP A 1 92 ? -2.418 4.524 13.367 1.00 90.81 92 ASP A O 1
ATOM 723 N N . SER A 1 93 ? -1.565 2.466 13.015 1.00 92.19 93 SER A N 1
ATOM 724 C CA . SER A 1 93 ? -2.837 1.729 12.985 1.00 92.19 93 SER A CA 1
ATOM 725 C C . SER A 1 93 ? -3.225 1.128 14.338 1.00 92.19 93 SER A C 1
ATOM 727 O O . SER A 1 93 ? -4.300 0.542 14.449 1.00 92.19 93 SER A O 1
ATOM 729 N N . THR A 1 94 ? -2.415 1.294 15.393 1.00 92.81 94 THR A N 1
ATOM 730 C CA . THR A 1 94 ? -2.565 0.539 16.653 1.00 92.81 94 THR A CA 1
ATOM 731 C C . THR A 1 94 ? -3.932 0.712 17.312 1.00 92.81 94 THR A C 1
ATOM 733 O O . THR A 1 94 ? -4.449 -0.214 17.938 1.00 92.81 94 THR A O 1
ATOM 736 N N . LYS A 1 95 ? -4.553 1.889 17.167 1.00 92.62 95 LYS A N 1
ATOM 737 C CA . LYS A 1 95 ? -5.926 2.138 17.624 1.00 92.62 95 LYS A CA 1
ATOM 738 C C . LYS A 1 95 ? -6.941 1.273 16.869 1.00 92.62 95 LYS A C 1
ATOM 740 O O . LYS A 1 95 ? -7.814 0.678 17.495 1.00 92.62 95 LYS A O 1
ATOM 745 N N . GLY A 1 96 ? -6.828 1.213 15.543 1.00 90.38 96 GLY A N 1
ATOM 746 C CA . GLY A 1 96 ? -7.698 0.398 14.697 1.00 90.38 96 GLY A CA 1
ATOM 747 C C . GLY A 1 96 ? -7.550 -1.084 14.986 1.00 90.38 96 GLY A C 1
ATOM 748 O O . GLY A 1 96 ? -8.550 -1.782 15.109 1.00 90.38 96 GLY A O 1
ATOM 749 N N . ASP A 1 97 ? -6.318 -1.531 15.204 1.00 91.62 97 ASP A N 1
ATOM 750 C CA . ASP A 1 97 ? -6.010 -2.934 15.474 1.00 91.62 97 ASP A CA 1
ATOM 751 C C . ASP A 1 97 ? -6.613 -3.375 16.814 1.00 91.62 97 ASP A C 1
ATOM 753 O O . ASP A 1 97 ? -7.198 -4.450 16.907 1.00 91.62 97 ASP A O 1
ATOM 757 N N . LYS A 1 98 ? -6.579 -2.507 17.834 1.00 94.12 98 LYS A N 1
ATOM 758 C CA . LYS A 1 98 ? -7.221 -2.762 19.134 1.00 94.12 98 LYS A CA 1
ATOM 759 C C . LYS A 1 98 ? -8.745 -2.800 19.050 1.00 94.12 98 LYS A C 1
ATOM 761 O O . LYS A 1 98 ? -9.361 -3.671 19.653 1.00 94.12 98 LYS A O 1
ATOM 766 N N . ILE A 1 99 ? -9.352 -1.855 18.332 1.00 95.12 99 ILE A N 1
ATOM 767 C CA . ILE A 1 99 ? -10.815 -1.740 18.255 1.00 95.12 99 ILE A CA 1
ATOM 768 C C . ILE A 1 99 ? -11.385 -2.826 17.340 1.00 95.12 99 ILE A C 1
ATOM 770 O O . ILE A 1 99 ? -12.287 -3.569 17.721 1.00 95.12 99 ILE A O 1
ATOM 774 N N . LEU A 1 100 ? -10.861 -2.952 16.123 1.00 94.81 100 LEU A N 1
ATOM 775 C CA . LEU A 1 100 ? -11.412 -3.834 15.099 1.00 94.81 100 LEU A CA 1
ATOM 776 C C . LEU A 1 100 ? -10.837 -5.251 15.185 1.00 94.81 100 LEU A C 1
ATOM 778 O O . LEU A 1 100 ? -11.571 -6.200 14.918 1.00 94.81 100 LEU A O 1
ATOM 782 N N . GLY A 1 101 ? -9.599 -5.432 15.649 1.00 92.50 101 GLY A N 1
ATOM 783 C CA . GLY A 1 101 ? -8.954 -6.749 15.701 1.00 92.50 101 GLY A CA 1
ATOM 784 C C . GLY A 1 101 ? -8.593 -7.286 14.315 1.00 92.50 101 GLY A C 1
ATOM 785 O O . GLY A 1 101 ? -8.661 -8.492 14.088 1.00 92.50 101 GLY A O 1
ATOM 786 N N . VAL A 1 102 ? -8.288 -6.396 13.365 1.00 90.06 102 VAL A N 1
ATOM 787 C CA . VAL A 1 102 ? -7.944 -6.779 11.990 1.00 90.06 102 VAL A CA 1
ATOM 788 C C . VAL A 1 102 ? -6.491 -7.233 11.943 1.00 90.06 102 VAL A C 1
ATOM 790 O O . VAL A 1 102 ? -5.591 -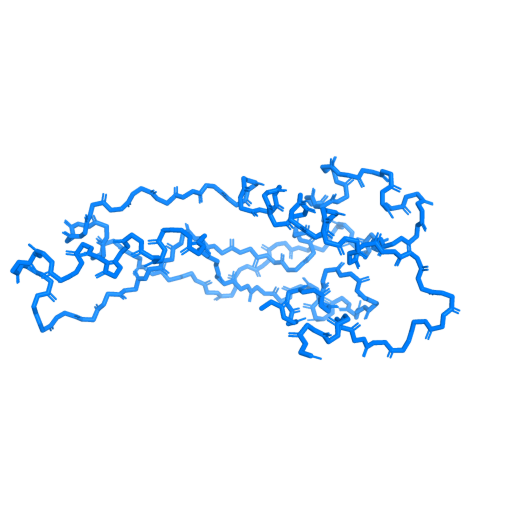6.495 12.332 1.00 90.06 102 VAL A O 1
ATOM 793 N N . ASN A 1 103 ? -6.271 -8.434 11.415 1.00 91.19 103 ASN A N 1
ATOM 794 C CA . ASN A 1 103 ? -4.945 -8.902 11.033 1.00 91.19 103 ASN A CA 1
ATOM 795 C C . ASN A 1 103 ? -4.747 -8.586 9.554 1.00 91.19 103 ASN A C 1
ATOM 797 O O . ASN A 1 103 ? -5.401 -9.198 8.706 1.00 91.19 103 ASN A O 1
ATOM 801 N N . TYR A 1 104 ? -3.892 -7.609 9.261 1.00 94.31 104 TYR A N 1
ATOM 802 C CA . TYR A 1 104 ? -3.635 -7.214 7.883 1.00 94.31 104 TYR A CA 1
ATOM 803 C C . TYR A 1 104 ? -2.870 -8.285 7.118 1.00 94.31 104 TYR A C 1
ATOM 805 O O . TYR A 1 104 ? -2.003 -8.967 7.664 1.00 94.31 104 TYR A O 1
ATOM 813 N N . ARG A 1 105 ? -3.183 -8.390 5.832 1.00 95.50 105 ARG A N 1
ATOM 814 C CA . ARG A 1 105 ? -2.450 -9.207 4.874 1.00 95.50 105 ARG A CA 1
ATOM 815 C C . ARG A 1 105 ? -1.097 -8.589 4.563 1.00 95.50 105 ARG A C 1
ATOM 817 O O . ARG A 1 105 ? -0.943 -7.366 4.503 1.00 95.50 105 ARG A O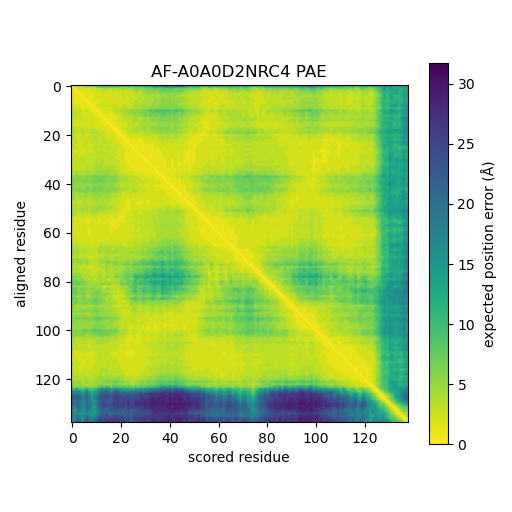 1
ATOM 824 N N . ASP A 1 106 ? -0.141 -9.465 4.288 1.00 94.50 106 ASP A N 1
ATOM 825 C CA . ASP A 1 106 ? 1.194 -9.057 3.893 1.00 94.50 106 ASP A CA 1
ATOM 826 C C . ASP A 1 106 ? 1.192 -8.378 2.519 1.00 94.50 106 ASP A C 1
ATOM 828 O O . ASP A 1 106 ? 0.362 -8.640 1.635 1.00 94.50 106 ASP A O 1
ATOM 832 N N . PHE A 1 107 ? 2.177 -7.499 2.321 1.00 94.19 107 PHE A N 1
ATOM 833 C CA . PHE A 1 107 ? 2.354 -6.788 1.057 1.00 94.19 107 PHE A CA 1
ATOM 834 C C . PHE A 1 107 ? 2.515 -7.746 -0.127 1.00 94.19 107 PHE A C 1
ATOM 836 O O . PHE A 1 107 ? 1.906 -7.540 -1.176 1.00 94.19 107 PHE A O 1
ATOM 843 N N . THR A 1 108 ? 3.304 -8.807 0.055 1.00 95.00 108 THR A N 1
ATOM 844 C CA . THR A 1 108 ? 3.585 -9.810 -0.978 1.00 95.00 108 THR A CA 1
ATOM 845 C C . THR A 1 108 ? 2.317 -10.487 -1.474 1.00 95.00 108 THR A C 1
ATOM 847 O O . THR A 1 108 ? 2.105 -10.562 -2.684 1.00 95.00 108 THR A O 1
ATOM 850 N N . ASP A 1 109 ? 1.437 -10.902 -0.563 1.00 94.69 109 ASP A N 1
ATOM 851 C CA . ASP A 1 109 ? 0.170 -11.540 -0.922 1.00 94.69 109 ASP A CA 1
ATOM 852 C C . ASP A 1 109 ? -0.769 -10.561 -1.631 1.00 94.69 109 ASP A C 1
ATOM 854 O O . ASP A 1 109 ? -1.376 -10.900 -2.648 1.00 94.69 109 ASP A O 1
ATOM 858 N N . THR A 1 110 ? -0.823 -9.312 -1.157 1.00 95.00 110 THR A N 1
ATOM 859 C CA . THR A 1 110 ? -1.615 -8.244 -1.787 1.00 95.00 110 THR A CA 1
ATOM 860 C C . THR A 1 110 ? -1.177 -8.009 -3.238 1.00 95.00 110 THR A C 1
ATOM 862 O O . THR A 1 110 ? -2.008 -7.926 -4.147 1.00 95.00 110 THR A O 1
ATOM 865 N N . VAL A 1 111 ? 0.136 -7.914 -3.478 1.00 94.31 111 VAL A N 1
ATOM 866 C CA . VAL A 1 111 ? 0.708 -7.709 -4.817 1.00 94.31 111 VAL A CA 1
ATOM 867 C C . VAL A 1 111 ? 0.480 -8.935 -5.698 1.00 94.31 111 VAL A C 1
ATOM 869 O O . VAL A 1 111 ? 0.040 -8.784 -6.837 1.00 94.31 111 VAL A O 1
ATOM 872 N N . LYS A 1 112 ? 0.707 -10.143 -5.174 1.00 94.44 112 LYS A N 1
ATOM 873 C CA . LYS A 1 112 ? 0.488 -11.405 -5.892 1.00 94.44 112 LYS A CA 1
ATOM 874 C C . LYS A 1 112 ? -0.955 -11.544 -6.375 1.00 94.44 112 LYS A C 1
ATOM 876 O O . LYS A 1 112 ? -1.182 -11.815 -7.554 1.00 94.44 112 LYS A O 1
ATOM 881 N N . ASP A 1 113 ? -1.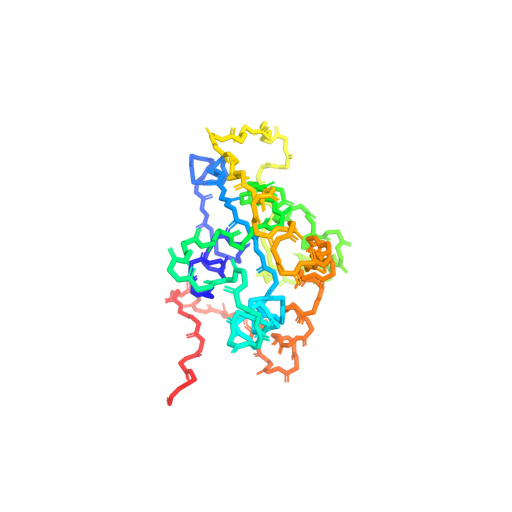925 -11.304 -5.498 1.00 93.94 113 ASP A N 1
ATOM 882 C CA . ASP A 1 113 ? -3.346 -11.397 -5.845 1.00 93.94 113 ASP A CA 1
ATOM 883 C C . ASP A 1 113 ? -3.761 -10.306 -6.841 1.00 93.94 113 ASP A C 1
ATOM 885 O O . ASP A 1 113 ? -4.535 -10.563 -7.767 1.00 93.94 113 ASP A O 1
ATOM 889 N N . THR A 1 114 ? -3.195 -9.103 -6.706 1.00 92.75 114 THR A N 1
ATOM 890 C CA . THR A 1 114 ? -3.413 -8.004 -7.659 1.00 92.75 114 THR A CA 1
ATOM 891 C C . THR A 1 114 ? -2.916 -8.370 -9.061 1.00 92.75 114 THR A C 1
ATOM 893 O O . THR A 1 114 ? -3.634 -8.184 -10.044 1.00 92.75 114 THR A O 1
ATOM 896 N N . LEU A 1 115 ? -1.705 -8.926 -9.172 1.00 91.50 115 LEU A N 1
ATOM 897 C CA . LEU A 1 115 ? -1.145 -9.361 -10.454 1.00 91.50 115 LEU A CA 1
ATOM 898 C C . LEU A 1 115 ? -1.945 -10.518 -11.061 1.00 91.50 115 LEU A C 1
ATOM 900 O O . LEU A 1 115 ? -2.190 -10.522 -12.268 1.00 91.50 115 LEU A O 1
ATOM 904 N N . ALA A 1 116 ? -2.400 -11.467 -10.240 1.00 91.69 116 ALA A N 1
ATOM 905 C CA . ALA A 1 116 ? -3.241 -12.569 -10.693 1.00 91.69 116 ALA A CA 1
ATOM 906 C C . ALA A 1 116 ? -4.570 -12.074 -11.294 1.00 91.69 116 ALA A C 1
ATOM 908 O O . ALA A 1 116 ? -4.980 -12.552 -12.357 1.00 91.69 116 ALA A O 1
ATOM 909 N N . ASP A 1 117 ? -5.221 -11.086 -10.669 1.00 91.38 117 ASP A N 1
ATOM 910 C CA . ASP A 1 117 ? -6.434 -10.462 -11.213 1.00 91.38 117 ASP A CA 1
ATOM 911 C C . ASP A 1 117 ? -6.148 -9.731 -12.536 1.00 91.38 117 ASP A C 1
ATOM 913 O O . ASP A 1 117 ? -6.883 -9.898 -13.511 1.00 91.38 117 ASP A O 1
ATOM 917 N N . PHE A 1 118 ? -5.032 -9.001 -12.628 1.00 90.06 118 PHE A N 1
ATOM 918 C CA . PHE A 1 118 ? -4.637 -8.316 -13.863 1.00 90.06 118 PHE A CA 1
ATOM 919 C C . PHE A 1 118 ? -4.350 -9.279 -15.019 1.00 90.06 118 PHE A C 1
ATOM 921 O O . PHE A 1 118 ? -4.776 -9.026 -16.149 1.00 90.06 118 PHE A O 1
ATOM 928 N N . LEU A 1 119 ? -3.668 -10.396 -14.751 1.00 88.00 119 LEU A N 1
ATOM 929 C CA . LEU A 1 119 ? -3.427 -11.453 -15.735 1.00 88.00 119 LEU A CA 1
ATOM 930 C C . LEU A 1 119 ? -4.741 -12.077 -16.203 1.00 88.00 119 LEU A C 1
ATOM 932 O O . LEU A 1 119 ? -4.970 -12.195 -17.406 1.00 88.00 119 LEU A O 1
ATOM 936 N N . LYS A 1 120 ? -5.640 -12.408 -15.268 1.00 90.56 120 LYS A N 1
ATOM 937 C CA . LYS A 1 120 ? -6.957 -12.982 -15.574 1.00 90.56 120 LYS A CA 1
ATOM 938 C C . LYS A 1 120 ? -7.807 -12.055 -16.444 1.00 90.56 120 LYS A C 1
ATOM 940 O O . LYS A 1 120 ? -8.529 -12.524 -17.319 1.00 90.56 120 LYS A O 1
ATOM 945 N N . ARG A 1 121 ? -7.715 -10.744 -16.218 1.00 88.00 121 ARG A N 1
ATOM 946 C CA . ARG A 1 121 ? -8.403 -9.716 -17.016 1.00 88.00 121 ARG A CA 1
ATOM 947 C C . ARG A 1 121 ? -7.689 -9.386 -18.328 1.00 88.00 121 ARG A C 1
ATOM 949 O O . ARG A 1 121 ? -8.240 -8.661 -19.153 1.00 88.00 121 ARG A O 1
ATOM 956 N N . GLY A 1 122 ? -6.476 -9.900 -18.536 1.00 85.94 122 GLY A N 1
ATOM 957 C CA . GLY A 1 122 ? -5.662 -9.609 -19.712 1.00 85.94 122 GLY A CA 1
ATOM 958 C C . GLY A 1 122 ? -5.183 -8.157 -19.774 1.00 85.94 122 GLY A C 1
ATOM 959 O O . GLY A 1 122 ? -5.042 -7.621 -20.871 1.00 85.94 122 GLY A O 1
ATOM 960 N N . TRP A 1 123 ? -4.970 -7.515 -18.622 1.00 84.00 123 TRP A N 1
ATOM 961 C CA . TRP A 1 123 ? -4.484 -6.132 -18.523 1.00 84.00 123 TRP A CA 1
ATOM 962 C C . TRP A 1 123 ? -2.958 -6.019 -18.601 1.00 84.00 123 TRP A C 1
ATOM 964 O O . TRP A 1 123 ? -2.443 -4.939 -18.861 1.00 84.00 123 TRP A O 1
ATOM 974 N N . LEU A 1 124 ? -2.233 -7.126 -18.417 1.00 80.75 124 LEU A N 1
ATOM 975 C CA . LEU A 1 124 ? -0.779 -7.194 -18.582 1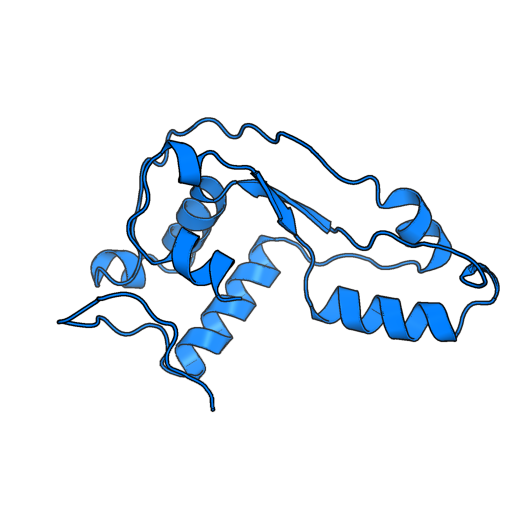.00 80.75 124 LEU A CA 1
ATOM 976 C C . LEU A 1 124 ? -0.448 -7.711 -19.983 1.00 80.75 124 LEU A C 1
ATOM 978 O O . LEU A 1 124 ? -0.157 -8.891 -20.172 1.00 80.75 124 LEU A O 1
ATOM 982 N N . LYS A 1 125 ? -0.560 -6.835 -20.981 1.00 68.81 125 LYS A N 1
ATOM 983 C CA . LYS A 1 125 ? -0.180 -7.117 -22.370 1.00 68.81 125 LYS A CA 1
ATOM 984 C C . LYS A 1 125 ? 0.898 -6.130 -22.798 1.00 68.81 125 LYS A C 1
ATOM 986 O O . LYS A 1 125 ? 0.838 -4.965 -22.417 1.00 68.81 125 LYS A O 1
ATOM 991 N 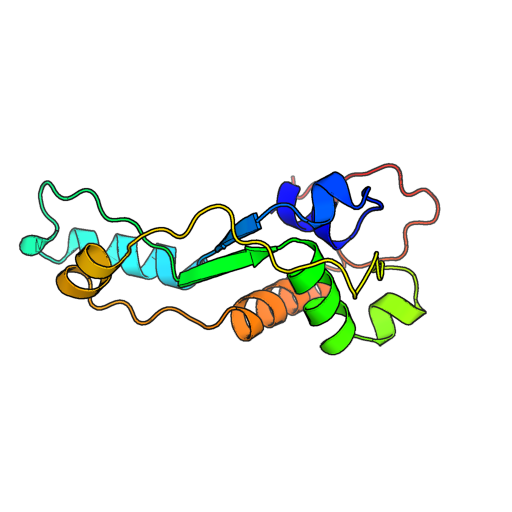N . ALA A 1 126 ? 1.854 -6.593 -23.600 1.00 55.03 126 ALA A N 1
ATOM 992 C CA . ALA A 1 126 ? 2.793 -5.704 -24.270 1.00 55.03 126 ALA A CA 1
ATOM 993 C C . ALA A 1 126 ? 2.003 -4.850 -25.273 1.00 55.03 126 ALA A C 1
ATOM 995 O O . ALA A 1 126 ? 1.452 -5.382 -26.239 1.00 55.03 126 ALA A O 1
ATOM 996 N N . ASP A 1 127 ? 1.878 -3.552 -25.005 1.00 51.00 127 ASP A N 1
ATOM 997 C CA . ASP A 1 127 ? 1.238 -2.614 -25.924 1.00 51.00 127 ASP A CA 1
ATOM 998 C C . ASP A 1 127 ? 2.300 -2.052 -26.887 1.00 51.00 127 ASP A C 1
ATOM 1000 O O . ASP A 1 127 ? 3.209 -1.351 -26.435 1.00 51.00 127 ASP A O 1
ATOM 1004 N N . PRO A 1 128 ? 2.219 -2.329 -28.203 1.00 43.12 128 PRO A N 1
ATOM 1005 C CA . PRO A 1 128 ? 3.149 -1.775 -29.185 1.00 43.12 128 PRO A CA 1
ATOM 1006 C C . PRO A 1 128 ? 3.042 -0.246 -29.353 1.00 43.12 128 PRO A C 1
ATOM 1008 O O . PRO A 1 128 ? 3.906 0.334 -30.003 1.00 43.12 128 PRO A O 1
ATOM 1011 N N . ASN A 1 129 ? 2.034 0.415 -28.765 1.00 41.16 129 ASN A N 1
ATOM 1012 C CA . ASN A 1 129 ? 1.805 1.862 -28.865 1.00 41.16 129 ASN A CA 1
ATOM 1013 C C . ASN A 1 129 ? 1.644 2.553 -27.498 1.00 41.16 129 ASN A C 1
ATOM 1015 O O . ASN A 1 129 ? 0.940 3.562 -27.415 1.00 41.16 129 ASN A O 1
ATOM 1019 N N . ALA A 1 130 ? 2.277 2.023 -26.441 1.00 49.09 130 ALA A N 1
ATOM 1020 C CA . ALA A 1 130 ? 2.098 2.430 -25.044 1.00 49.09 130 ALA A CA 1
ATOM 1021 C C . ALA A 1 130 ? 2.228 3.951 -24.797 1.00 49.09 130 ALA A C 1
ATOM 1023 O O . ALA A 1 130 ? 3.253 4.474 -24.364 1.00 49.09 130 ALA A O 1
ATOM 1024 N N . SER A 1 131 ? 1.116 4.652 -24.992 1.00 36.38 131 SER A N 1
ATOM 1025 C CA . SER A 1 131 ? 0.816 5.987 -24.494 1.00 36.38 131 SER A CA 1
ATOM 1026 C C . SER A 1 131 ? -0.300 5.843 -23.458 1.00 36.38 131 SER A C 1
ATOM 1028 O O . SER A 1 131 ? -1.444 6.218 -23.661 1.00 36.38 131 SER A O 1
ATOM 1030 N N . GLY A 1 132 ? 0.079 5.227 -22.334 1.00 44.81 132 GLY A N 1
ATOM 1031 C CA . GLY A 1 132 ? -0.470 5.446 -20.995 1.00 44.81 132 GLY A CA 1
ATOM 1032 C C . GLY A 1 132 ? -1.990 5.430 -20.821 1.00 44.81 132 GLY A C 1
ATOM 1033 O O . GLY A 1 132 ? -2.626 6.478 -20.767 1.00 44.81 132 GLY A O 1
ATOM 1034 N N . GLY A 1 133 ? -2.541 4.258 -20.520 1.00 42.84 133 GLY A N 1
ATOM 1035 C CA . GLY A 1 133 ? -3.838 4.141 -19.862 1.00 42.84 133 GLY A CA 1
ATOM 1036 C C . GLY A 1 133 ? -4.124 2.701 -19.464 1.00 42.84 133 GLY A C 1
ATOM 1037 O O . GLY A 1 133 ? -3.906 1.787 -20.252 1.00 42.84 133 GLY A O 1
ATOM 1038 N N . VAL A 1 134 ? -4.614 2.487 -18.239 1.00 49.69 134 VAL A N 1
ATOM 1039 C CA . VAL A 1 134 ? -5.287 1.225 -17.890 1.00 49.69 134 VAL A CA 1
ATOM 1040 C C . VAL A 1 134 ? -6.413 1.030 -18.915 1.00 49.69 134 VAL A C 1
ATOM 1042 O O . VAL A 1 134 ? -7.130 2.007 -19.156 1.00 49.69 134 VAL A O 1
ATOM 1045 N N . PRO A 1 135 ? -6.597 -0.160 -19.523 1.00 45.03 135 PRO A N 1
ATOM 1046 C CA . PRO A 1 135 ? -7.735 -0.400 -20.403 1.00 45.03 135 PRO A CA 1
ATOM 1047 C C . PRO A 1 135 ? -9.011 0.005 -19.665 1.00 45.03 135 PRO A C 1
ATOM 1049 O O . PRO A 1 135 ? -9.284 -0.525 -18.586 1.00 45.03 135 PRO A O 1
ATOM 1052 N N . SER A 1 136 ? -9.731 1.000 -20.194 1.00 39.81 136 SER A N 1
ATOM 1053 C CA . SER A 1 136 ? -10.963 1.506 -19.587 1.00 39.81 136 SER A CA 1
ATOM 1054 C C . SER A 1 136 ? -11.908 0.331 -19.364 1.00 39.81 136 SER A C 1
ATOM 1056 O O . SER A 1 136 ? -12.414 -0.251 -20.318 1.00 39.81 136 SER A O 1
ATOM 1058 N N . ALA A 1 137 ? -12.113 -0.047 -18.105 1.00 44.38 137 ALA A N 1
ATOM 1059 C CA . ALA A 1 137 ? -13.177 -0.954 -17.712 1.00 44.38 137 ALA A CA 1
ATOM 1060 C C . ALA A 1 137 ? -14.436 -0.122 -17.442 1.00 44.38 137 ALA A C 1
ATOM 1062 O O . ALA A 1 137 ? -14.877 -0.017 -16.300 1.00 44.38 137 ALA A O 1
ATOM 1063 N N . TYR A 1 138 ? -14.941 0.502 -18.507 1.00 36.00 138 TYR A N 1
ATOM 1064 C CA . TYR A 1 138 ? -16.293 1.038 -18.651 1.00 36.00 138 TYR A CA 1
ATOM 1065 C C . TYR A 1 138 ? -16.710 0.848 -20.102 1.00 36.00 138 TYR A C 1
ATOM 1067 O O . TYR A 1 138 ? -15.913 1.266 -20.976 1.00 36.00 138 TYR A O 1
#

Secondary structure (DSSP, 8-state):
-HHHHHHHHS---HHHHT-EEEE--HHHHHHHHHHHHH-GGGTT-------EEEEHHHHHHHHHHH-HHHHHTTSS----TT-----------HHHHHHH---PPPHHHHHHHHHHHHHHTT-----TT--S------

Mean predicted aligned error: 6.24 Å

Foldseek 3Di:
DQVLCCLWFHDDALVQQLDKDWDFAVVLVVLLVVLLVVFPLSPPDDADHTDWMWGSLVLNVLVCVVCVVLVVLSRTDNHDNPRDTDHPDIDDRVSSCVRRVGDTDDPSVSSVVVVVVCVVVVQRDPDPPPPDDRPDPD

Nearest PDB structures (foldseek):
  5b6k-assembly1_A  TM=8.159E-01  e=4.992E-04  Nakaseomyces glabratus CBS 138
  3hfs-assembly1_A  TM=7.798E-01  e=1.146E-02  Vitis vinifera
  6vlo-assembly2_C  TM=6.183E-01  e=6.894E-01  Acanthamoeba polyphaga mimivirus
  6vlo-assembly1_B  TM=6.425E-01  e=1.051E+00  Acanthamoeba polyphaga mimivirus
  6vlo-assembly2_D  TM=6.408E-01  e=2.039E+00  Acanthamoeba polyphaga mimivirus

Radius of gyration: 17.04 Å; Cα contacts (8 Å, |Δi|>4): 176; chains: 1; bounding box: 40×24×50 Å

pLDDT: mean 87.13, std 14.55, range [36.0, 97.12]

Sequence (138 aa):
MLTWYNNVMLDKPDSVLSGSYSYVDIRDVALAHVLALGKEEAADQRIIVSAGATTWQETRNLVNELHPQLLEAGITLRGNPDLPKNIAFKYDSTKGDKILGVNYRDFTDTVKDTLADFLKRGWLKADPNASGGVPSAY

InterPro domains:
  IPR036291 NAD(P)-binding domain superfamily [SSF51735] (18-123)

Organism: Hypholoma sublateritium (strain FD-334 SS-4) (NCBI:txid945553)

Solvent-accessible surface area (backbone atoms only — not comparable to full-atom values): 8434 Å² total; per-residue (Å²): 107,70,69,58,49,49,61,40,44,42,93,72,57,66,80,60,31,45,40,48,48,72,45,62,42,70,68,53,52,54,48,50,56,57,43,45,77,74,34,78,81,38,60,98,55,88,67,53,84,54,60,50,58,50,33,39,39,60,49,22,48,50,51,42,68,78,39,48,68,39,42,78,63,63,44,37,48,71,82,63,82,83,61,68,89,53,70,85,65,72,85,81,26,65,68,30,38,69,65,62,64,64,80,66,65,56,70,67,59,47,50,52,53,51,50,52,52,34,53,75,69,59,70,78,58,73,58,95,75,78,75,81,73,78,81,75,91,121